Protein AF-A0AB38VZR9-F1 (afdb_monomer_lite)

pLDDT: mean 70.53, std 19.1, range [34.03, 96.75]

Radius of gyration: 35.63 Å; chains: 1; bounding box: 80×83×55 Å

Secondary structure (DSSP, 8-state):
-GGG--HHHHHHHHHHHHHHH-TTTHHHHHHHHHHHHHHHHHHHHHHHHHGGGTHHHHHHHHHHHHHHHHHHHHHHHHHHHHHHHHHHHTS-HHHHHHS-HHHHHHS--HHHHHHHHHHTT--------------------------------------------

Organism: NCBI:txid35755

Sequence (165 aa):
MFSSIGWGEIFVVFVVALIVIGPERLPRVIEDFRAAVFAARKAINNAKKELNGEFGGLSEEFSEFKEPIAQIARFQRLGPRGVITKALFDDDEEFMGSFDPKKIMSGPTQGSQHRNYAGANRVERPDSGEPSVAKQPKETETESIKDTTDNPAVELPKNKFDDVI

Structure (mmCIF, N/CA/C/O backbone):
data_AF-A0AB38VZR9-F1
#
_entry.id   AF-A0AB38VZR9-F1
#
loop_
_atom_site.group_PDB
_atom_site.id
_atom_site.type_symbol
_atom_site.label_atom_id
_atom_site.label_alt_id
_atom_site.label_comp_id
_atom_site.label_asym_id
_atom_site.label_entity_id
_atom_site.label_seq_id
_atom_site.pdbx_PDB_ins_code
_atom_site.Cartn_x
_atom_site.Cartn_y
_atom_site.Cartn_z
_atom_site.occupancy
_atom_site.B_iso_or_equiv
_atom_site.auth_seq_id
_atom_site.auth_comp_id
_atom_site.auth_asym_id
_atom_site.auth_atom_id
_atom_site.pdbx_PDB_model_num
ATOM 1 N N . MET A 1 1 ? 12.496 -13.194 0.508 1.00 60.22 1 MET A N 1
ATOM 2 C CA . MET A 1 1 ? 12.226 -12.988 -0.929 1.00 60.22 1 MET A CA 1
ATOM 3 C C . MET A 1 1 ? 12.063 -11.501 -1.230 1.00 60.22 1 MET A C 1
ATOM 5 O O . MET A 1 1 ? 12.722 -11.025 -2.133 1.00 60.22 1 MET A O 1
ATOM 9 N N . PHE A 1 2 ? 11.330 -10.739 -0.407 1.00 66.56 2 PHE A N 1
ATOM 10 C CA . PHE A 1 2 ? 11.221 -9.273 -0.535 1.00 66.56 2 PHE A CA 1
ATOM 11 C C . PHE A 1 2 ? 12.420 -8.462 -0.010 1.00 66.56 2 PHE A C 1
ATOM 13 O O . PHE A 1 2 ? 12.544 -7.296 -0.337 1.00 66.56 2 PHE A O 1
ATOM 20 N N . SER A 1 3 ? 13.336 -9.043 0.773 1.00 69.00 3 SER A N 1
ATOM 21 C CA . SER A 1 3 ? 14.549 -8.337 1.241 1.00 69.00 3 SER A CA 1
ATOM 22 C C . SER A 1 3 ? 1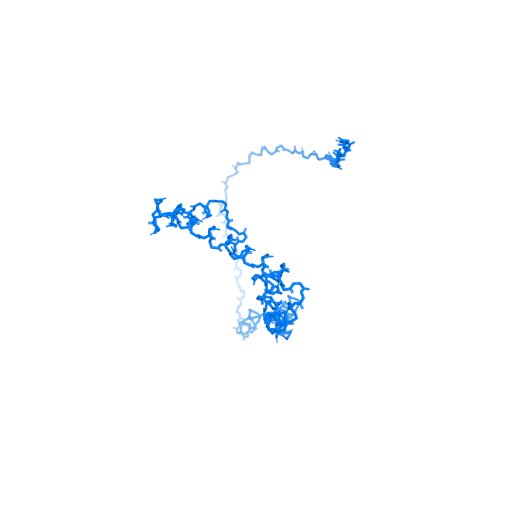5.550 -8.020 0.122 1.00 69.00 3 SER A C 1
ATOM 24 O O . SER A 1 3 ? 16.476 -7.250 0.338 1.00 69.00 3 SER A O 1
ATOM 26 N N . SER A 1 4 ? 15.373 -8.634 -1.050 1.00 78.69 4 SER A N 1
ATOM 27 C CA . SER A 1 4 ? 16.136 -8.355 -2.269 1.00 78.69 4 SER A CA 1
ATOM 28 C C . SER A 1 4 ? 15.457 -7.305 -3.151 1.00 78.69 4 SER A C 1
ATOM 30 O O . SER A 1 4 ? 15.949 -7.035 -4.236 1.00 78.69 4 SER A O 1
ATOM 32 N N . ILE A 1 5 ? 14.317 -6.753 -2.719 1.00 83.31 5 ILE A N 1
ATOM 33 C CA . ILE A 1 5 ? 13.599 -5.719 -3.457 1.00 83.31 5 ILE A CA 1
ATOM 34 C C . ILE A 1 5 ? 14.335 -4.397 -3.198 1.00 83.31 5 ILE A C 1
ATOM 36 O O . ILE A 1 5 ? 14.281 -3.815 -2.113 1.00 83.31 5 ILE A O 1
ATOM 40 N N . GLY A 1 6 ? 15.154 -3.994 -4.160 1.00 87.88 6 GLY A N 1
ATOM 41 C CA . GLY A 1 6 ? 15.871 -2.735 -4.120 1.00 87.88 6 GLY A CA 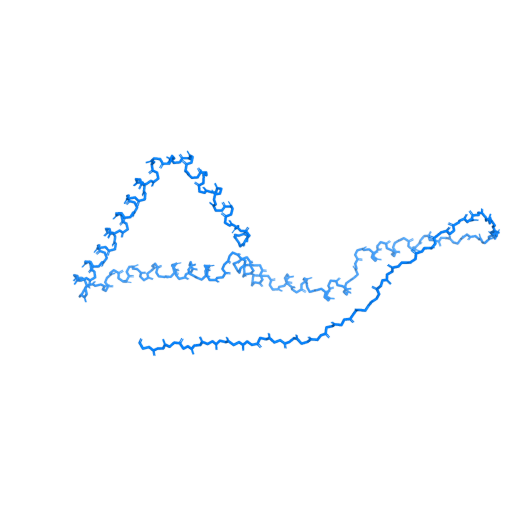1
ATOM 42 C C . GLY A 1 6 ? 14.946 -1.576 -4.468 1.00 87.88 6 GLY A C 1
ATOM 43 O O . GLY A 1 6 ? 13.839 -1.746 -4.978 1.00 87.88 6 GLY A O 1
ATOM 44 N N . TRP A 1 7 ? 15.422 -0.353 -4.231 1.00 93.69 7 TRP A N 1
ATOM 45 C CA . TRP A 1 7 ? 14.705 0.862 -4.632 1.00 93.69 7 TRP A CA 1
ATOM 46 C C . TRP A 1 7 ? 14.341 0.876 -6.128 1.00 93.69 7 TRP A C 1
ATOM 48 O O . TRP A 1 7 ? 13.311 1.441 -6.493 1.00 93.69 7 TRP A O 1
ATOM 58 N N . GLY A 1 8 ? 15.136 0.211 -6.976 1.00 94.19 8 GLY A N 1
ATOM 59 C CA . GLY A 1 8 ? 14.844 0.035 -8.399 1.00 94.19 8 GLY A CA 1
ATOM 60 C C . GLY A 1 8 ? 13.570 -0.774 -8.650 1.00 94.19 8 GLY A C 1
ATOM 61 O O . GLY A 1 8 ? 12.717 -0.346 -9.422 1.00 94.19 8 GLY A O 1
ATOM 62 N N . GLU A 1 9 ? 13.379 -1.895 -7.958 1.00 92.00 9 GLU A N 1
ATOM 63 C CA . GLU A 1 9 ? 12.166 -2.706 -8.071 1.00 92.00 9 GLU A CA 1
ATOM 64 C C . GLU A 1 9 ? 10.924 -1.973 -7.544 1.00 92.00 9 GLU A C 1
ATOM 66 O O . GLU A 1 9 ? 9.866 -2.058 -8.170 1.00 92.00 9 GLU A O 1
ATOM 71 N N . ILE A 1 10 ? 11.036 -1.198 -6.452 1.00 94.12 10 ILE A N 1
ATOM 72 C CA . ILE A 1 10 ? 9.932 -0.331 -5.991 1.00 94.12 10 ILE A CA 1
ATOM 73 C C . ILE A 1 10 ? 9.552 0.668 -7.089 1.00 94.12 10 ILE A C 1
ATOM 75 O O . ILE A 1 10 ? 8.366 0.869 -7.353 1.00 94.12 10 ILE A O 1
ATOM 79 N N . PHE A 1 11 ? 10.542 1.275 -7.747 1.00 95.38 11 PHE A N 1
ATOM 80 C CA . PHE A 1 11 ? 10.294 2.213 -8.837 1.00 95.38 11 PHE A CA 1
ATOM 81 C C . PHE A 1 11 ? 9.578 1.541 -10.014 1.00 95.38 11 PHE A C 1
ATOM 83 O O . PHE A 1 11 ? 8.607 2.091 -10.530 1.00 95.38 11 PHE A O 1
ATOM 90 N N . VAL A 1 12 ? 9.983 0.325 -10.393 1.00 95.56 12 VAL A N 1
ATOM 91 C CA . VAL A 1 12 ? 9.307 -0.448 -11.448 1.00 95.56 12 VAL A CA 1
ATOM 92 C C . VAL A 1 12 ? 7.843 -0.711 -11.089 1.00 95.56 12 VAL A C 1
ATOM 94 O O . VAL A 1 12 ? 6.962 -0.454 -11.909 1.00 95.56 12 VAL A O 1
ATOM 97 N N . VAL A 1 13 ? 7.552 -1.155 -9.862 1.00 94.69 13 VAL A N 1
ATOM 98 C CA . VAL A 1 13 ? 6.166 -1.370 -9.406 1.00 94.69 13 VAL A CA 1
ATOM 99 C C . VAL A 1 13 ? 5.369 -0.066 -9.425 1.00 94.69 13 VAL A C 1
ATOM 101 O O . VAL A 1 13 ? 4.215 -0.058 -9.849 1.00 94.69 13 VAL A O 1
ATOM 104 N N . PHE A 1 14 ? 5.982 1.044 -9.015 1.00 94.31 14 PHE A N 1
ATOM 105 C CA . PHE A 1 14 ? 5.340 2.354 -9.037 1.00 94.31 14 PHE A CA 1
ATOM 106 C C . PHE A 1 14 ? 4.987 2.796 -10.462 1.00 94.31 14 PHE A C 1
ATOM 108 O O . PHE A 1 14 ? 3.866 3.239 -10.706 1.00 94.31 14 PHE A O 1
ATOM 115 N N . VAL A 1 15 ? 5.895 2.611 -11.424 1.00 95.81 15 VAL A N 1
ATOM 116 C CA . VAL A 1 15 ? 5.637 2.903 -12.842 1.00 95.81 15 VAL A CA 1
ATOM 117 C C . VAL A 1 15 ? 4.521 2.016 -13.394 1.00 95.81 15 VAL A C 1
ATOM 119 O O . VAL A 1 15 ? 3.618 2.521 -14.056 1.00 95.81 15 VAL A O 1
ATOM 122 N N . VAL A 1 16 ? 4.522 0.716 -13.088 1.00 96.62 16 VAL A N 1
ATOM 123 C CA . VAL A 1 16 ? 3.436 -0.191 -13.498 1.00 96.62 16 VAL A CA 1
ATOM 124 C C . VAL A 1 16 ? 2.096 0.264 -12.914 1.00 96.62 16 VAL A C 1
ATOM 126 O O . VAL A 1 16 ? 1.105 0.336 -13.640 1.00 96.62 16 VAL A O 1
ATOM 129 N N . ALA A 1 17 ? 2.061 0.642 -11.635 1.00 94.44 17 ALA A N 1
ATOM 130 C CA . ALA A 1 17 ? 0.857 1.166 -10.995 1.00 94.44 17 ALA A CA 1
ATOM 131 C C . ALA A 1 17 ? 0.372 2.467 -11.657 1.00 94.44 17 ALA A C 1
ATOM 133 O O . ALA A 1 17 ? -0.823 2.607 -11.917 1.00 94.44 17 ALA A O 1
ATOM 134 N N . LEU A 1 18 ? 1.288 3.384 -11.991 1.00 94.75 18 LEU A N 1
ATOM 135 C CA . LEU A 1 18 ? 0.979 4.609 -12.734 1.00 94.75 18 LEU A CA 1
ATOM 136 C C . LEU A 1 18 ? 0.428 4.323 -14.132 1.00 94.75 18 LEU A C 1
ATOM 138 O O . LEU A 1 18 ? -0.432 5.066 -14.583 1.00 94.75 18 LEU A O 1
ATOM 142 N N . ILE A 1 19 ? 0.883 3.276 -14.821 1.00 95.31 19 ILE A N 1
ATOM 143 C CA . ILE A 1 19 ? 0.366 2.914 -16.150 1.00 95.31 19 ILE A CA 1
ATOM 144 C C . ILE A 1 19 ? -1.042 2.321 -16.044 1.00 95.31 19 ILE A C 1
ATOM 146 O O . ILE A 1 19 ? -1.929 2.712 -16.798 1.00 95.31 19 ILE A O 1
ATOM 150 N N . VAL A 1 20 ? -1.260 1.395 -15.106 1.00 94.38 20 VAL A N 1
ATOM 151 C CA . VAL A 1 20 ? -2.547 0.696 -14.945 1.00 94.38 20 VAL A CA 1
ATOM 152 C C . VAL A 1 20 ? -3.639 1.643 -14.452 1.00 94.38 20 VAL A C 1
ATOM 154 O O . VAL A 1 20 ? -4.750 1.642 -14.977 1.00 94.38 20 VAL A O 1
ATOM 157 N N . ILE A 1 21 ? -3.331 2.445 -13.432 1.00 92.62 21 ILE A N 1
ATOM 158 C CA . ILE A 1 21 ? -4.280 3.391 -12.833 1.00 92.62 21 ILE A CA 1
ATOM 159 C C . ILE A 1 21 ? -4.333 4.690 -13.647 1.00 92.62 21 ILE A C 1
ATOM 161 O O . ILE A 1 21 ? -5.387 5.315 -13.753 1.00 92.62 21 ILE A O 1
ATOM 165 N N . GLY A 1 22 ? -3.210 5.095 -14.236 1.00 93.69 22 GLY A N 1
ATOM 166 C CA . GLY A 1 22 ? -3.010 6.397 -14.862 1.00 93.69 22 GLY A CA 1
ATOM 167 C C . GLY A 1 22 ? -2.408 7.415 -13.877 1.00 93.69 22 GLY A C 1
ATOM 168 O O . GLY A 1 22 ? -2.896 7.532 -12.745 1.00 93.69 22 GLY A O 1
ATOM 169 N N . PRO A 1 23 ? -1.404 8.217 -14.288 1.00 91.94 23 PRO A N 1
ATOM 170 C CA . PRO A 1 23 ? -0.771 9.214 -13.417 1.00 91.94 23 PRO A CA 1
ATOM 171 C C . PRO A 1 23 ? -1.744 10.308 -12.962 1.00 91.94 23 PRO A C 1
ATOM 173 O O . PRO A 1 23 ? -1.592 10.870 -11.884 1.00 91.94 23 PRO A O 1
ATOM 176 N N . GLU A 1 24 ? -2.784 10.571 -13.749 1.00 92.81 24 GLU A N 1
ATOM 177 C CA . GLU A 1 24 ? -3.815 11.570 -13.456 1.00 92.81 24 GLU A CA 1
ATOM 178 C C . GLU A 1 24 ? -4.826 11.096 -12.402 1.00 92.81 24 GLU A C 1
ATOM 180 O O . GLU A 1 24 ? -5.478 11.910 -11.749 1.00 92.81 24 GLU A O 1
ATOM 185 N N . ARG A 1 25 ? -4.973 9.775 -12.223 1.00 92.69 25 ARG A N 1
ATOM 186 C CA . ARG A 1 25 ? -5.989 9.185 -11.335 1.00 92.69 25 ARG A CA 1
ATOM 187 C C . ARG A 1 25 ? -5.431 8.801 -9.974 1.00 92.69 25 ARG A C 1
ATOM 189 O O . ARG A 1 25 ? -6.158 8.859 -8.987 1.00 92.69 25 ARG A O 1
ATOM 196 N N . LEU A 1 26 ? -4.146 8.462 -9.908 1.00 92.81 26 LEU A N 1
ATOM 197 C CA . LEU A 1 26 ? -3.446 8.158 -8.662 1.00 92.81 26 LEU A CA 1
ATOM 198 C C . LEU A 1 26 ? -3.592 9.257 -7.581 1.00 92.81 26 LEU A C 1
ATOM 200 O O . LEU A 1 26 ? -3.939 8.901 -6.454 1.00 92.81 26 LEU A O 1
ATOM 204 N N . PRO A 1 27 ? -3.431 10.568 -7.872 1.00 89.50 27 PRO A N 1
ATOM 205 C CA . PRO A 1 27 ? -3.635 11.608 -6.859 1.00 89.50 27 PRO A CA 1
ATOM 206 C C . PRO A 1 27 ? -5.061 11.600 -6.299 1.00 89.50 27 PRO A C 1
ATOM 208 O O . PRO A 1 27 ? -5.233 11.653 -5.084 1.00 89.50 27 PRO A O 1
ATOM 211 N N . ARG A 1 28 ? -6.072 11.410 -7.156 1.00 92.69 28 ARG A N 1
ATOM 212 C CA . ARG A 1 28 ? -7.476 11.328 -6.731 1.00 92.69 28 ARG A CA 1
ATOM 213 C C . ARG A 1 28 ? -7.736 10.114 -5.830 1.00 92.69 28 ARG A C 1
ATOM 215 O O . ARG A 1 28 ? -8.378 10.247 -4.798 1.00 92.69 28 ARG A O 1
ATOM 222 N N . VAL A 1 29 ? -7.178 8.947 -6.162 1.00 93.69 29 VAL A N 1
ATOM 223 C CA . VAL A 1 29 ? -7.308 7.737 -5.323 1.00 93.69 29 VAL A CA 1
ATOM 224 C C . VAL A 1 29 ? -6.659 7.932 -3.950 1.00 93.69 29 VAL A C 1
ATOM 226 O O . VAL A 1 29 ? -7.200 7.491 -2.937 1.00 93.69 29 VAL A O 1
ATOM 229 N N . ILE A 1 30 ? -5.503 8.600 -3.891 1.00 94.00 30 ILE A N 1
ATOM 230 C CA . ILE A 1 30 ? -4.838 8.908 -2.619 1.00 94.00 30 ILE A CA 1
ATOM 231 C C . ILE A 1 30 ? -5.677 9.887 -1.794 1.00 94.00 30 ILE A C 1
ATOM 233 O O . ILE A 1 30 ? -5.763 9.724 -0.577 1.00 94.00 30 ILE A O 1
ATOM 237 N N . GLU A 1 31 ? -6.293 10.887 -2.426 1.00 94.94 31 GLU A N 1
ATOM 238 C CA . GLU A 1 31 ? -7.207 11.821 -1.762 1.00 94.94 31 GLU A CA 1
ATOM 239 C C . GLU A 1 31 ? -8.399 11.084 -1.145 1.00 94.94 31 GLU A C 1
ATOM 241 O O . GLU A 1 31 ? -8.663 11.260 0.047 1.00 94.94 31 GLU A O 1
ATOM 246 N N . ASP A 1 32 ? -9.040 10.193 -1.904 1.00 95.38 32 ASP A N 1
ATOM 247 C CA . ASP A 1 32 ? -10.167 9.381 -1.436 1.00 95.38 32 ASP A CA 1
ATOM 248 C C . ASP A 1 32 ? -9.754 8.460 -0.280 1.00 95.38 32 ASP A C 1
ATOM 250 O O . ASP A 1 32 ? -10.412 8.412 0.764 1.00 95.38 32 ASP A O 1
ATOM 254 N N . PHE A 1 33 ? -8.616 7.771 -0.411 1.00 95.94 33 PHE A N 1
ATOM 255 C CA . PHE A 1 33 ? -8.085 6.910 0.645 1.00 95.94 33 PHE A CA 1
ATOM 256 C C . PHE A 1 33 ? -7.739 7.708 1.906 1.00 95.94 33 PHE A C 1
ATOM 258 O O . PHE A 1 33 ? -8.076 7.308 3.021 1.00 95.94 33 PHE A O 1
ATOM 265 N N . ARG A 1 34 ? -7.098 8.870 1.753 1.00 96.19 34 ARG A N 1
ATOM 266 C CA . ARG A 1 34 ? -6.758 9.752 2.873 1.00 96.19 34 ARG A CA 1
ATOM 267 C C . ARG A 1 34 ? -8.014 10.277 3.559 1.00 96.19 34 ARG A C 1
ATOM 269 O O . ARG A 1 34 ? -8.043 10.310 4.789 1.00 96.19 34 ARG A O 1
ATOM 276 N N . ALA A 1 35 ? -9.032 10.668 2.798 1.00 96.25 35 ALA A N 1
ATOM 277 C CA . ALA A 1 35 ? -10.314 11.108 3.331 1.00 96.25 35 ALA A CA 1
ATOM 278 C C . ALA A 1 35 ? -11.007 9.976 4.100 1.00 96.25 35 ALA A C 1
ATOM 280 O O . ALA A 1 35 ? -11.449 10.198 5.227 1.00 96.25 35 ALA A O 1
ATOM 281 N N . ALA A 1 36 ? -11.012 8.755 3.559 1.00 96.75 36 ALA A N 1
ATOM 282 C CA . ALA A 1 36 ? -11.557 7.576 4.226 1.00 96.75 36 ALA A CA 1
ATOM 283 C C . ALA A 1 36 ? -10.820 7.265 5.538 1.00 96.75 36 ALA A C 1
ATOM 285 O O . ALA A 1 36 ? -11.451 7.105 6.583 1.00 96.75 36 ALA A O 1
ATOM 286 N N . VAL A 1 37 ? -9.482 7.258 5.528 1.00 96.75 37 VAL A N 1
ATOM 287 C CA . VAL A 1 37 ? -8.669 7.041 6.737 1.00 96.75 37 VAL A CA 1
ATOM 288 C C . VAL A 1 37 ? -8.900 8.150 7.762 1.00 96.75 37 VAL A C 1
ATOM 290 O O . VAL A 1 37 ? -8.992 7.878 8.961 1.00 96.75 37 VAL A O 1
ATOM 293 N N . PHE A 1 38 ? -9.004 9.403 7.321 1.00 95.69 38 PHE A N 1
ATOM 294 C CA . PHE A 1 38 ? -9.274 10.528 8.208 1.00 95.69 38 PHE A CA 1
ATOM 295 C C . PHE A 1 38 ? -10.671 10.438 8.826 1.00 95.69 38 PHE A C 1
ATOM 297 O O . PHE A 1 38 ? -10.810 10.620 10.035 1.00 95.69 38 PHE A O 1
ATOM 304 N N . ALA A 1 39 ? -11.686 10.103 8.029 1.00 95.56 39 ALA A N 1
ATOM 305 C CA . ALA A 1 39 ? -13.048 9.884 8.495 1.00 95.56 39 ALA A CA 1
ATOM 306 C C . ALA A 1 39 ? -13.109 8.728 9.499 1.00 95.56 39 ALA A C 1
ATOM 308 O O . ALA A 1 39 ? -13.670 8.903 10.576 1.00 95.56 39 ALA A O 1
ATOM 309 N N . ALA A 1 40 ? -12.450 7.603 9.212 1.00 94.62 40 ALA A N 1
ATOM 310 C CA . ALA A 1 40 ? -12.363 6.465 10.122 1.00 94.62 40 ALA A CA 1
ATOM 311 C C . ALA A 1 40 ? -11.676 6.843 11.443 1.00 94.62 40 ALA A C 1
ATOM 313 O O . ALA A 1 40 ? -12.223 6.607 12.518 1.00 94.62 40 ALA A O 1
ATOM 314 N N . ARG A 1 41 ? -10.511 7.507 11.393 1.00 92.50 41 ARG A N 1
ATOM 315 C CA . ARG A 1 41 ? -9.821 7.989 12.603 1.00 92.50 41 ARG A CA 1
ATOM 316 C C . ARG A 1 41 ? -10.678 8.972 13.398 1.00 92.50 41 ARG A C 1
ATOM 318 O O . ARG A 1 41 ? -10.713 8.897 14.623 1.00 92.50 41 ARG A O 1
ATOM 325 N N . LYS A 1 42 ? -11.366 9.895 12.721 1.00 92.94 42 LYS A N 1
ATOM 326 C CA . LYS A 1 42 ? -12.261 10.871 13.353 1.00 92.94 42 LYS A CA 1
ATOM 327 C C . LYS A 1 42 ? -13.467 10.184 13.993 1.00 92.94 42 LYS A C 1
ATOM 329 O O . LYS A 1 42 ? -13.795 10.519 15.124 1.00 92.94 42 LYS A O 1
ATOM 334 N N . ALA A 1 43 ? -14.065 9.206 13.319 1.00 89.44 43 ALA A N 1
ATOM 335 C CA . ALA A 1 43 ? -15.164 8.402 13.839 1.00 89.44 43 ALA A CA 1
ATOM 336 C C . ALA A 1 43 ? -14.733 7.616 15.081 1.00 89.44 43 ALA A C 1
ATOM 338 O O . ALA A 1 43 ? -15.402 7.707 16.100 1.00 89.44 43 ALA A O 1
ATOM 339 N N . ILE A 1 44 ? -13.572 6.953 15.050 1.00 87.50 44 ILE A N 1
ATOM 340 C CA . ILE A 1 44 ? -13.010 6.249 16.215 1.00 87.50 44 ILE A CA 1
ATOM 341 C C . ILE A 1 44 ? -12.749 7.219 17.369 1.00 87.50 44 ILE A C 1
ATOM 343 O O . ILE A 1 44 ? -13.067 6.912 18.511 1.00 87.50 44 ILE A O 1
ATOM 347 N N . ASN A 1 45 ? -12.188 8.400 17.101 1.00 87.50 45 ASN A N 1
ATOM 348 C CA . ASN A 1 45 ? -11.906 9.383 18.148 1.00 87.50 45 ASN 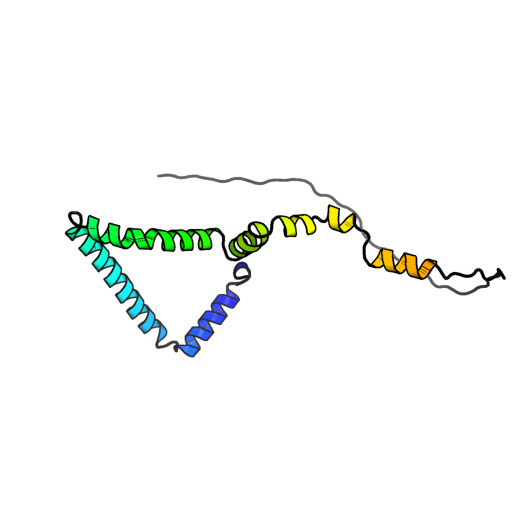A CA 1
ATOM 349 C C . ASN A 1 45 ? -13.180 10.000 18.741 1.00 87.50 45 ASN A C 1
ATOM 351 O O . ASN A 1 45 ? -13.209 10.274 19.938 1.00 87.50 45 ASN A O 1
ATOM 355 N N . ASN A 1 46 ? -14.214 10.225 17.929 1.00 85.94 46 ASN A N 1
ATOM 356 C CA . ASN A 1 46 ? -15.513 10.718 18.385 1.00 85.94 46 ASN A CA 1
ATOM 357 C C . ASN A 1 46 ? -16.252 9.642 19.183 1.00 85.94 46 ASN A C 1
ATOM 359 O O . ASN A 1 46 ? -16.638 9.895 20.317 1.00 85.94 46 ASN A O 1
ATOM 363 N N . ALA A 1 47 ? -16.314 8.422 18.651 1.00 82.56 47 ALA A N 1
ATOM 364 C CA . ALA A 1 47 ? -16.827 7.253 19.347 1.00 82.56 47 ALA A CA 1
ATOM 365 C C . ALA A 1 47 ? -16.076 7.036 20.663 1.00 82.56 47 ALA A C 1
ATOM 367 O O . ALA A 1 47 ? -16.691 6.850 21.690 1.00 82.56 47 ALA A O 1
ATOM 368 N N . LYS A 1 48 ? -14.749 7.164 20.714 1.00 78.69 48 LYS A N 1
ATOM 369 C CA . LYS A 1 48 ? -14.005 7.054 21.978 1.00 78.69 48 LYS A CA 1
ATOM 370 C C . LYS A 1 48 ? -14.353 8.165 22.979 1.00 78.69 48 LYS A C 1
ATOM 372 O O . LYS A 1 48 ? -14.294 7.925 24.178 1.00 78.69 48 LYS A O 1
ATOM 377 N N . LYS A 1 49 ? -14.687 9.376 22.516 1.00 82.00 49 LYS A N 1
ATOM 378 C CA . LYS A 1 49 ? -15.118 10.486 23.386 1.00 82.00 49 LYS A CA 1
ATOM 379 C C . LYS A 1 49 ? -16.532 10.279 23.928 1.00 82.00 49 LYS A C 1
ATOM 381 O O . LYS A 1 49 ? -16.764 10.593 25.088 1.00 82.00 49 LYS A O 1
ATOM 386 N N . GLU A 1 50 ? -17.435 9.748 23.110 1.00 72.38 50 GLU A N 1
ATOM 387 C CA . GLU A 1 50 ? -18.831 9.468 23.475 1.00 72.38 50 GLU A CA 1
ATOM 388 C C . GLU A 1 50 ? -18.954 8.157 24.278 1.00 72.38 50 GLU A C 1
ATOM 390 O O . GLU A 1 50 ? -19.627 8.111 25.300 1.00 72.38 50 GLU A O 1
ATOM 395 N N . LEU A 1 51 ? -18.194 7.128 23.898 1.00 61.41 51 LEU A N 1
ATOM 396 C CA . LEU A 1 51 ? -18.164 5.793 24.495 1.00 61.41 51 LEU A CA 1
ATOM 397 C C . LEU A 1 51 ? -17.070 5.598 25.554 1.00 61.41 51 LEU A C 1
ATOM 399 O O . LEU A 1 51 ? -16.888 4.473 26.008 1.00 61.41 51 LEU A O 1
ATOM 403 N N . ASN A 1 52 ? -16.366 6.621 26.052 1.00 63.78 52 ASN A N 1
ATOM 404 C CA . ASN A 1 52 ? -15.522 6.423 27.248 1.00 63.78 52 ASN A CA 1
ATOM 405 C C . ASN A 1 52 ? -16.353 5.944 28.474 1.00 63.78 52 ASN A C 1
ATOM 407 O O . ASN A 1 52 ? -15.769 5.558 29.482 1.00 63.78 52 ASN A O 1
ATOM 411 N N . GLY A 1 53 ? -17.695 5.935 28.372 1.00 60.28 53 GLY A N 1
ATOM 412 C CA . GLY A 1 53 ? -18.626 5.209 29.247 1.00 60.28 53 GLY A CA 1
ATOM 413 C C . GLY A 1 53 ? -19.259 3.912 28.684 1.00 60.28 53 GLY A C 1
ATOM 414 O O . GLY A 1 53 ? -19.788 3.142 29.475 1.00 60.28 53 GLY A O 1
ATOM 415 N N . GLU A 1 54 ? -19.192 3.618 27.376 1.00 59.22 54 GLU A N 1
ATOM 416 C CA . GLU A 1 54 ? -19.902 2.496 26.702 1.00 59.22 54 GLU A CA 1
ATOM 417 C C . GLU A 1 54 ? -18.995 1.536 25.897 1.00 59.22 54 GLU A C 1
ATOM 419 O O . GLU A 1 54 ? -19.459 0.525 25.373 1.00 59.22 54 GLU A O 1
ATOM 424 N N . PHE A 1 55 ? -17.682 1.785 25.814 1.00 56.31 55 PHE A N 1
ATOM 425 C CA . PHE A 1 55 ? -16.733 1.000 25.004 1.00 56.31 55 PHE A CA 1
ATOM 426 C C . PHE A 1 55 ? -16.571 -0.464 25.457 1.00 56.31 55 PHE A C 1
ATOM 428 O O . PHE A 1 55 ? -15.897 -1.239 24.779 1.00 56.31 55 PHE A O 1
ATOM 435 N N . GLY A 1 56 ? -17.197 -0.859 26.571 1.00 58.66 56 GLY A N 1
ATOM 436 C CA . GLY A 1 56 ? -17.266 -2.252 27.012 1.00 58.66 56 GLY A CA 1
ATOM 437 C C . GLY A 1 56 ? -17.776 -3.180 25.906 1.00 58.66 56 GLY A C 1
ATOM 438 O O . GLY A 1 56 ? -17.077 -4.131 25.567 1.00 58.66 56 GLY A O 1
ATOM 439 N N . GLY A 1 57 ? -18.893 -2.837 25.251 1.00 65.69 57 GLY A N 1
ATOM 440 C CA . GLY A 1 57 ? -19.531 -3.708 24.249 1.00 65.69 57 GLY A CA 1
ATOM 441 C C . GLY A 1 57 ? -18.736 -3.866 22.947 1.00 65.69 57 GLY A C 1
ATOM 442 O O . GLY A 1 57 ? -18.521 -4.976 22.473 1.00 65.69 57 GLY A O 1
ATOM 443 N N . LEU A 1 58 ? -18.192 -2.774 22.399 1.00 65.50 58 LEU A N 1
ATOM 444 C CA . LEU A 1 58 ? -17.389 -2.836 21.167 1.00 65.50 58 LEU A CA 1
ATOM 445 C C . LEU A 1 58 ? -16.029 -3.511 21.420 1.00 65.50 58 LEU A C 1
ATOM 447 O O . LEU A 1 58 ? -15.488 -4.177 20.543 1.00 65.50 58 LEU A O 1
ATOM 451 N N . SER A 1 59 ? -15.472 -3.387 22.632 1.00 66.62 59 SER A N 1
ATOM 452 C CA . SER A 1 59 ? -14.253 -4.106 23.016 1.00 66.62 59 SER A CA 1
ATOM 453 C C . SER A 1 59 ? -14.454 -5.616 23.163 1.00 66.62 59 SER A C 1
ATOM 455 O O . SER A 1 59 ? -13.494 -6.359 22.952 1.00 66.62 59 SER A O 1
ATOM 457 N N . GLU A 1 60 ? -15.673 -6.041 23.503 1.00 69.12 60 GLU A N 1
ATOM 458 C CA . GLU A 1 60 ? -16.083 -7.436 23.658 1.00 69.12 60 GLU A CA 1
ATOM 459 C C . GLU A 1 60 ? -16.264 -8.099 22.288 1.00 69.12 60 GLU A C 1
ATOM 461 O O . GLU A 1 60 ? -15.645 -9.128 22.030 1.00 69.12 60 GLU A O 1
ATOM 466 N N . GLU A 1 61 ? -16.934 -7.432 21.344 1.00 66.81 61 GLU A N 1
ATOM 467 C CA . GLU A 1 61 ? -16.988 -7.871 19.939 1.00 66.81 61 GLU A CA 1
ATOM 468 C C . GLU A 1 61 ? -15.594 -7.880 19.293 1.00 66.81 61 GLU A C 1
ATOM 470 O O . GLU A 1 61 ? -15.210 -8.828 18.610 1.00 66.81 61 GLU A O 1
ATOM 475 N N . PHE A 1 62 ? -14.769 -6.860 19.560 1.00 71.44 62 PHE A N 1
ATOM 476 C CA . PHE A 1 62 ? -13.389 -6.848 19.074 1.00 71.44 62 PHE A CA 1
ATOM 477 C C . PHE A 1 62 ? -12.510 -7.883 19.784 1.00 71.44 62 PHE A C 1
ATOM 479 O O . PHE A 1 62 ? -11.437 -8.194 19.273 1.00 71.44 62 PHE A O 1
ATOM 486 N N . SER A 1 63 ? -12.917 -8.419 20.941 1.00 74.12 63 SER A N 1
ATOM 487 C CA . SER A 1 63 ? -12.159 -9.441 21.670 1.00 74.12 63 SER A CA 1
ATOM 488 C C . SER A 1 63 ? -12.066 -10.742 20.880 1.00 74.12 63 SER A C 1
ATOM 490 O O . SER A 1 63 ? -10.991 -11.334 20.825 1.00 74.12 63 SER A O 1
ATOM 492 N N . GLU A 1 64 ? -13.137 -11.133 20.191 1.00 77.69 64 GLU A N 1
ATOM 493 C CA . GLU A 1 64 ? -13.131 -12.288 19.289 1.00 77.69 64 GLU A CA 1
ATOM 494 C C . GLU A 1 64 ? -12.198 -12.061 18.089 1.00 77.69 64 GLU A C 1
ATOM 496 O O . GLU A 1 64 ? -11.492 -12.970 17.661 1.00 77.69 64 GLU A O 1
ATOM 501 N N . PHE A 1 65 ? -12.083 -10.817 17.608 1.00 79.50 65 PHE A N 1
ATOM 502 C CA . PHE A 1 65 ? -11.147 -10.448 16.540 1.00 79.50 65 PHE A CA 1
ATOM 503 C C . PHE A 1 65 ? -9.711 -10.199 17.021 1.00 79.50 65 PHE A C 1
ATOM 505 O O . PHE A 1 65 ? -8.775 -10.247 16.220 1.00 79.50 65 PHE A O 1
ATOM 512 N N . LYS A 1 66 ? -9.481 -9.970 18.318 1.00 82.75 66 LYS A N 1
ATOM 513 C CA . LYS A 1 66 ? -8.122 -9.816 18.863 1.00 82.75 66 LYS A CA 1
ATOM 514 C C . LYS A 1 66 ? -7.304 -11.079 18.672 1.00 82.75 66 LYS A C 1
ATOM 516 O O . LYS A 1 66 ? -6.109 -10.969 18.424 1.00 82.75 66 LYS A O 1
ATOM 521 N N . GLU A 1 67 ? -7.919 -12.250 18.763 1.00 84.25 67 GLU A N 1
ATOM 522 C CA . GLU A 1 67 ? -7.238 -13.526 18.577 1.00 84.25 67 GLU A CA 1
ATOM 523 C C . GLU A 1 67 ? -6.714 -13.731 17.141 1.00 84.25 67 GLU A C 1
ATOM 525 O O . GLU A 1 67 ? -5.500 -13.905 16.988 1.00 84.25 67 GLU A O 1
ATOM 530 N N . PRO A 1 68 ? -7.521 -13.604 16.069 1.00 84.56 68 PRO A N 1
ATOM 531 C CA . PRO A 1 68 ? -7.017 -13.671 14.699 1.00 84.56 68 PRO A CA 1
ATOM 532 C C . PRO A 1 68 ? -6.054 -12.522 14.375 1.00 84.56 68 PRO A C 1
ATOM 534 O O . PRO A 1 68 ? -5.036 -12.744 13.720 1.00 84.56 68 PRO A O 1
ATOM 537 N N . ILE A 1 69 ? -6.284 -11.308 14.888 1.00 86.81 69 ILE A N 1
ATOM 538 C CA . ILE A 1 69 ? -5.336 -10.194 14.720 1.00 86.81 69 ILE A CA 1
ATOM 539 C C . ILE A 1 69 ? -3.998 -10.498 15.411 1.00 86.81 69 ILE A C 1
ATOM 541 O O . ILE A 1 69 ? -2.934 -10.231 14.849 1.00 86.81 69 ILE A O 1
ATOM 545 N N . ALA A 1 70 ? -4.018 -11.099 16.602 1.00 86.00 70 ALA A N 1
ATOM 546 C CA . ALA A 1 70 ? -2.814 -11.520 17.307 1.00 86.00 70 ALA A CA 1
ATOM 547 C C . ALA A 1 70 ?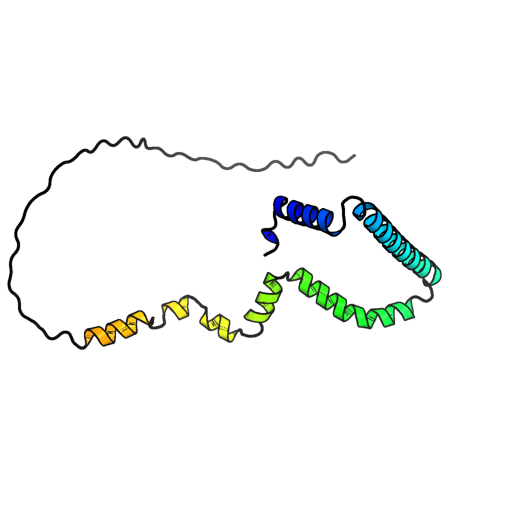 -2.083 -12.640 16.556 1.00 86.00 70 ALA A C 1
ATOM 549 O O . ALA A 1 70 ? -0.851 -12.634 16.516 1.00 86.00 70 ALA A O 1
ATOM 550 N N . GLN A 1 71 ? -2.806 -13.566 15.920 1.00 82.69 71 GLN A N 1
ATOM 551 C CA . GLN A 1 71 ? -2.214 -14.580 15.045 1.00 82.69 71 GLN A CA 1
ATOM 552 C C . GLN A 1 71 ? -1.522 -13.934 13.837 1.00 82.69 71 GLN A C 1
ATOM 554 O O . GLN A 1 71 ? -0.355 -14.225 13.576 1.00 82.69 71 GLN A O 1
ATOM 559 N N . ILE A 1 72 ? -2.166 -12.973 13.168 1.00 86.62 72 ILE A N 1
ATOM 560 C CA . ILE A 1 72 ? -1.570 -12.216 12.053 1.00 86.62 72 ILE A CA 1
ATOM 561 C C . ILE A 1 72 ? -0.320 -11.451 12.512 1.00 86.62 72 ILE A C 1
ATOM 563 O O . ILE A 1 72 ? 0.715 -11.483 11.843 1.00 86.62 72 ILE A O 1
ATOM 567 N N . ALA A 1 73 ? -0.360 -10.828 13.692 1.00 86.12 73 ALA A N 1
ATOM 568 C CA . ALA A 1 73 ? 0.797 -10.151 14.270 1.00 86.12 73 ALA A CA 1
ATOM 569 C C . ALA A 1 73 ? 1.960 -11.120 14.565 1.00 86.12 73 ALA A C 1
ATOM 571 O O . ALA A 1 73 ? 3.125 -10.750 14.402 1.00 86.12 73 ALA A O 1
ATOM 572 N N . ARG A 1 74 ? 1.676 -12.369 14.965 1.00 82.75 74 ARG A N 1
ATOM 573 C CA . ARG A 1 74 ? 2.693 -13.427 15.119 1.00 82.75 74 ARG A CA 1
ATOM 574 C C . ARG A 1 74 ? 3.295 -13.818 13.766 1.00 82.75 74 ARG A C 1
ATOM 576 O O . ARG A 1 74 ? 4.518 -13.856 13.662 1.00 82.75 74 ARG A O 1
ATOM 583 N N . PHE A 1 75 ? 2.481 -14.011 12.723 1.00 81.50 75 PHE A N 1
ATOM 584 C CA . PHE A 1 75 ? 2.965 -14.283 11.359 1.00 81.50 75 PHE A CA 1
ATOM 585 C C . PHE A 1 75 ? 3.857 -13.156 10.825 1.00 81.50 75 PHE A C 1
ATOM 587 O O . PHE A 1 75 ? 4.914 -13.411 10.247 1.00 81.50 75 PHE A O 1
ATOM 594 N N . GLN A 1 76 ? 3.481 -11.902 11.078 1.00 83.25 76 GLN A N 1
ATOM 595 C CA . GLN A 1 76 ? 4.261 -10.742 10.658 1.00 83.25 76 GLN A CA 1
ATOM 596 C C . GLN A 1 76 ? 5.610 -10.644 11.389 1.00 83.25 76 GLN A C 1
ATOM 598 O O . GLN A 1 76 ? 6.605 -10.265 10.775 1.00 83.25 76 GLN A O 1
ATOM 603 N N . ARG A 1 77 ? 5.666 -11.022 12.675 1.00 86.50 77 ARG A N 1
ATOM 604 C CA . ARG A 1 77 ? 6.909 -11.066 13.470 1.00 86.50 77 ARG A CA 1
ATOM 605 C C . ARG A 1 77 ? 7.837 -12.213 13.071 1.00 86.50 77 ARG A C 1
ATOM 607 O O . ARG A 1 77 ? 9.049 -12.036 13.102 1.00 86.50 77 ARG A O 1
ATOM 614 N N . LEU A 1 78 ? 7.279 -13.365 12.697 1.00 84.88 78 LEU A N 1
ATOM 615 C CA . LEU A 1 78 ? 8.042 -14.510 12.189 1.00 84.88 78 LEU A CA 1
ATOM 616 C C . LEU A 1 78 ? 8.577 -14.244 10.770 1.00 84.88 78 LEU A C 1
ATOM 618 O O . LEU A 1 78 ? 9.637 -14.744 10.393 1.00 84.88 78 LEU A O 1
ATOM 622 N N . GLY A 1 79 ? 7.875 -13.422 9.986 1.00 85.25 79 GLY A N 1
ATOM 623 C CA . GLY A 1 79 ? 8.216 -13.119 8.600 1.00 85.25 79 GLY A CA 1
ATOM 624 C C . GLY A 1 79 ? 8.096 -14.348 7.683 1.00 85.25 79 GLY A C 1
ATOM 625 O O . GLY A 1 79 ? 8.020 -15.481 8.150 1.00 85.25 79 GLY A O 1
ATOM 626 N N . PRO A 1 80 ? 8.123 -14.182 6.350 1.00 77.38 80 PRO A N 1
ATOM 627 C CA . PRO A 1 80 ? 7.862 -15.287 5.421 1.00 77.38 80 PRO A CA 1
ATOM 628 C C . PRO A 1 80 ? 8.795 -16.488 5.614 1.00 77.38 80 PRO A C 1
ATOM 630 O O . PRO A 1 80 ? 8.380 -17.632 5.485 1.00 77.38 80 PRO A O 1
ATOM 633 N N . ARG A 1 81 ? 10.062 -16.226 5.964 1.00 81.00 81 ARG A N 1
ATOM 634 C CA . ARG A 1 81 ? 11.035 -17.280 6.268 1.00 81.00 81 ARG A CA 1
ATOM 635 C C . ARG A 1 81 ? 10.719 -17.978 7.585 1.00 81.00 81 ARG A C 1
ATOM 637 O O . ARG A 1 81 ? 10.722 -19.196 7.602 1.00 81.00 81 ARG A O 1
ATOM 644 N N . GLY A 1 82 ? 10.409 -17.236 8.649 1.00 85.94 82 GLY A N 1
ATOM 645 C CA . GLY A 1 82 ? 10.094 -17.838 9.943 1.00 85.94 82 GLY A CA 1
ATOM 646 C C . GLY A 1 82 ? 8.782 -18.611 9.930 1.00 85.94 82 GLY A C 1
ATOM 647 O O . GLY A 1 82 ? 8.683 -19.597 10.639 1.00 85.94 82 GLY A O 1
ATOM 648 N N . VAL A 1 83 ? 7.811 -18.238 9.093 1.00 84.94 83 VAL A N 1
ATOM 649 C CA . VAL A 1 83 ? 6.571 -19.014 8.913 1.00 84.94 83 VAL A CA 1
ATOM 650 C C . VAL A 1 83 ? 6.843 -20.345 8.218 1.00 84.94 83 VAL A C 1
ATOM 652 O O . VAL A 1 83 ? 6.380 -21.377 8.687 1.00 84.94 83 VAL A O 1
ATOM 655 N N . ILE A 1 84 ? 7.641 -20.335 7.146 1.00 81.81 84 ILE A N 1
ATOM 656 C CA . ILE A 1 84 ? 8.043 -21.559 6.438 1.00 81.81 84 ILE A CA 1
ATOM 657 C C . ILE A 1 84 ? 8.915 -22.441 7.341 1.00 81.81 84 ILE A C 1
ATOM 659 O O . ILE A 1 84 ? 8.730 -23.649 7.377 1.00 81.81 84 ILE A O 1
ATOM 663 N N . THR A 1 85 ? 9.841 -21.850 8.101 1.00 84.00 85 THR A N 1
ATOM 664 C CA . THR A 1 85 ? 10.669 -22.583 9.063 1.00 84.00 85 THR A CA 1
ATOM 665 C C . THR A 1 85 ? 9.820 -23.159 10.192 1.00 84.00 85 THR A C 1
ATOM 667 O O . THR A 1 85 ? 9.957 -24.331 10.475 1.00 84.00 85 THR A O 1
ATOM 670 N N . LYS A 1 86 ? 8.898 -22.399 10.790 1.00 83.50 86 LYS A N 1
ATOM 671 C CA . LYS A 1 86 ? 7.976 -22.909 11.818 1.00 83.50 86 LYS A CA 1
ATOM 672 C C . LYS A 1 86 ? 7.182 -24.110 11.287 1.00 83.50 86 LYS A C 1
ATOM 674 O O . LYS A 1 86 ? 7.172 -25.144 11.926 1.00 83.50 86 LYS A O 1
ATOM 679 N N . ALA A 1 87 ? 6.607 -23.997 10.090 1.00 83.56 87 ALA A N 1
ATOM 680 C CA . ALA A 1 87 ? 5.815 -25.069 9.486 1.00 83.56 87 ALA A CA 1
ATOM 681 C C . ALA A 1 87 ? 6.640 -26.291 9.030 1.00 83.56 87 ALA A C 1
ATOM 683 O O . ALA A 1 87 ? 6.121 -27.388 8.991 1.00 83.56 87 ALA A O 1
ATOM 684 N N . LEU A 1 88 ? 7.913 -26.138 8.649 1.00 82.56 88 LEU A N 1
ATOM 685 C CA . LEU A 1 88 ? 8.746 -27.274 8.209 1.00 82.56 88 LEU A CA 1
ATOM 686 C C . LEU A 1 88 ? 9.597 -27.883 9.330 1.00 82.56 88 LEU A C 1
ATOM 688 O O . LEU A 1 88 ? 9.998 -29.036 9.226 1.00 82.56 88 LEU A O 1
ATOM 692 N N . PHE A 1 89 ? 9.954 -27.096 10.346 1.00 81.31 89 PHE A N 1
ATOM 693 C CA . PHE A 1 89 ? 10.849 -27.513 11.427 1.00 81.31 89 PHE A CA 1
ATOM 694 C C . PHE A 1 89 ? 10.094 -27.902 12.700 1.00 81.31 89 PHE A C 1
ATOM 696 O O . PHE A 1 89 ? 10.591 -28.780 13.395 1.00 81.31 89 PHE A O 1
ATOM 703 N N . ASP A 1 90 ? 8.938 -27.293 13.007 1.00 78.69 90 ASP A N 1
ATOM 704 C CA . ASP A 1 90 ? 8.144 -27.705 14.177 1.00 78.69 90 ASP A CA 1
ATOM 705 C C . ASP A 1 90 ? 7.203 -28.874 13.855 1.00 78.69 90 ASP A C 1
ATOM 707 O O . ASP A 1 90 ? 6.919 -29.667 14.747 1.00 78.69 90 ASP A O 1
ATOM 711 N N . ASP A 1 91 ? 6.721 -28.999 12.611 1.00 73.44 91 ASP A N 1
ATOM 712 C CA . ASP A 1 91 ? 5.819 -30.103 12.245 1.00 73.44 91 ASP A CA 1
ATOM 713 C C . ASP A 1 91 ? 6.586 -31.418 11.985 1.00 73.44 91 ASP A C 1
ATOM 715 O O . ASP A 1 91 ? 6.063 -32.488 12.286 1.00 73.44 91 ASP A O 1
ATOM 719 N N . ASP A 1 92 ? 7.845 -31.354 11.519 1.00 71.50 92 ASP A N 1
ATOM 720 C CA . ASP A 1 92 ? 8.664 -32.527 11.173 1.00 71.50 92 ASP A CA 1
ATOM 721 C C . ASP A 1 92 ? 10.074 -32.489 11.823 1.00 71.50 92 ASP A C 1
ATOM 723 O O . ASP A 1 92 ? 11.111 -32.494 11.145 1.00 71.50 92 ASP A O 1
ATOM 727 N N . GLU A 1 93 ? 10.158 -32.492 13.159 1.00 69.38 93 GLU A N 1
ATOM 728 C CA . GLU A 1 93 ? 11.441 -32.619 13.890 1.00 69.38 93 GLU A CA 1
ATOM 729 C C . GLU A 1 93 ? 12.244 -33.872 13.456 1.00 69.38 93 GLU A C 1
ATOM 731 O O . GLU A 1 93 ? 13.481 -33.873 13.417 1.00 69.38 93 GLU A O 1
ATOM 736 N N . GLU A 1 94 ? 11.537 -34.931 13.048 1.00 69.69 94 GLU A N 1
ATOM 737 C CA . GLU A 1 94 ? 12.105 -36.169 12.504 1.00 69.69 94 GLU A CA 1
ATOM 738 C C . GLU A 1 94 ? 12.778 -35.964 11.135 1.00 69.69 94 GLU A C 1
ATOM 740 O O . GLU A 1 94 ? 13.850 -36.524 10.876 1.00 69.69 94 GLU A O 1
ATOM 745 N N . PHE A 1 95 ? 12.200 -35.118 10.275 1.00 70.75 95 PHE A N 1
ATOM 746 C CA . PHE A 1 95 ? 12.773 -34.763 8.976 1.00 70.75 95 PHE A CA 1
ATOM 747 C C . PHE A 1 95 ? 14.076 -33.992 9.184 1.00 70.75 95 PHE A C 1
ATOM 749 O O . PHE A 1 95 ? 15.094 -34.349 8.591 1.00 70.75 95 PHE A O 1
ATOM 756 N N . MET A 1 96 ? 14.111 -33.035 10.116 1.00 71.00 96 MET A N 1
ATOM 757 C CA . MET A 1 96 ? 15.317 -32.258 10.442 1.00 71.00 96 MET A CA 1
ATOM 758 C C . MET A 1 96 ? 16.469 -33.111 10.975 1.00 71.00 96 MET A C 1
ATOM 760 O O . MET A 1 96 ? 17.624 -32.888 10.602 1.00 71.00 96 MET A O 1
ATOM 764 N N . GLY A 1 97 ? 16.169 -34.149 11.759 1.00 74.25 97 GLY A N 1
ATOM 765 C CA . GLY A 1 97 ? 17.159 -35.129 12.212 1.00 74.25 97 GLY A CA 1
ATOM 766 C C . GLY A 1 97 ? 17.814 -35.939 11.082 1.00 74.25 97 GLY A C 1
ATOM 767 O O . GLY A 1 97 ? 18.894 -36.501 11.289 1.00 74.25 97 GLY A O 1
ATOM 768 N N . SER A 1 98 ? 17.198 -35.995 9.895 1.00 70.06 98 SER A N 1
ATOM 769 C CA . SER A 1 98 ? 17.757 -36.623 8.688 1.00 70.06 98 SER A CA 1
ATOM 770 C C . SER A 1 98 ? 18.587 -35.665 7.817 1.00 70.06 98 SER A C 1
ATOM 772 O O . SER A 1 98 ? 19.422 -36.136 7.045 1.00 70.06 98 SER A O 1
ATOM 774 N N . PHE A 1 99 ? 18.439 -34.341 7.997 1.00 71.44 99 PHE A N 1
ATOM 775 C CA . PHE A 1 99 ? 19.276 -33.308 7.358 1.00 71.44 99 PHE A CA 1
ATOM 776 C C . PHE A 1 99 ? 20.551 -32.969 8.131 1.00 71.44 99 PHE A C 1
ATOM 778 O O . PHE A 1 99 ? 21.322 -32.119 7.682 1.00 71.44 99 PHE A O 1
ATOM 785 N N . ASP A 1 100 ? 20.810 -33.625 9.266 1.00 76.25 100 ASP A N 1
ATOM 786 C CA . ASP A 1 100 ? 22.075 -33.469 9.976 1.00 76.25 100 ASP A CA 1
ATOM 787 C C . ASP A 1 100 ? 23.231 -33.911 9.054 1.00 76.25 100 ASP A C 1
ATOM 789 O O . ASP A 1 100 ? 23.336 -35.101 8.717 1.00 76.25 100 ASP A O 1
ATOM 793 N N . PRO A 1 101 ? 24.127 -32.990 8.642 1.00 72.12 101 PRO A N 1
ATOM 794 C CA . PRO A 1 101 ? 25.234 -33.309 7.749 1.00 72.12 101 PRO A CA 1
ATOM 795 C C . PRO A 1 101 ? 26.122 -34.419 8.319 1.00 72.12 101 PRO A C 1
ATOM 797 O O . PRO A 1 101 ? 26.711 -35.174 7.548 1.00 72.12 101 PRO A O 1
ATOM 800 N N . LYS A 1 102 ? 26.171 -34.593 9.649 1.00 76.12 102 LYS A N 1
ATOM 801 C CA . LYS A 1 102 ? 26.893 -35.709 10.272 1.00 76.12 102 LYS A CA 1
ATOM 802 C C . LYS A 1 102 ? 26.252 -37.061 9.968 1.00 76.12 102 LYS A C 1
ATOM 804 O O . LYS A 1 102 ? 26.986 -38.013 9.709 1.00 76.12 102 LYS A O 1
ATOM 809 N N . LYS A 1 103 ? 24.919 -37.174 9.952 1.00 73.81 103 LYS A N 1
ATOM 810 C CA . LYS A 1 103 ? 24.220 -38.418 9.571 1.00 73.81 103 LYS A CA 1
ATOM 811 C C . LYS A 1 103 ? 24.282 -38.673 8.068 1.00 73.81 103 LYS A C 1
ATOM 813 O O . LYS A 1 103 ? 24.511 -39.806 7.654 1.00 73.81 103 LYS A O 1
ATOM 818 N N . ILE A 1 104 ? 24.170 -37.625 7.253 1.00 74.94 104 ILE A N 1
ATOM 819 C CA . ILE A 1 104 ? 24.264 -37.742 5.789 1.00 74.94 104 ILE A CA 1
ATOM 820 C C . ILE A 1 104 ? 25.679 -38.157 5.352 1.00 74.94 104 ILE A C 1
ATOM 822 O O . ILE A 1 104 ? 25.826 -38.957 4.432 1.00 74.94 104 ILE A O 1
ATOM 826 N N . MET A 1 105 ? 26.725 -37.662 6.023 1.00 70.50 105 MET A N 1
ATOM 827 C CA . MET A 1 105 ? 28.117 -38.027 5.721 1.00 70.50 105 MET A CA 1
ATOM 828 C C . MET A 1 105 ? 28.553 -39.370 6.322 1.00 70.50 105 MET A C 1
ATOM 830 O O . MET A 1 105 ? 29.497 -39.972 5.815 1.00 70.50 105 MET A O 1
ATOM 834 N N . SER A 1 106 ? 27.899 -39.843 7.388 1.00 72.81 106 SER A N 1
ATOM 835 C CA . SER A 1 106 ? 28.206 -41.142 8.015 1.00 72.81 106 SER A CA 1
ATOM 836 C C . SER A 1 106 ? 27.428 -42.320 7.418 1.00 72.81 106 SER A C 1
ATOM 838 O O . SER A 1 106 ? 27.790 -43.470 7.663 1.00 72.81 106 SER A O 1
ATOM 840 N N . GLY A 1 107 ? 26.397 -42.062 6.607 1.00 67.81 107 GLY A N 1
ATOM 841 C CA . GLY A 1 107 ? 25.685 -43.086 5.845 1.00 67.81 107 GLY A CA 1
ATOM 842 C C . GLY A 1 107 ? 26.428 -43.507 4.565 1.00 67.81 107 GLY A C 1
ATOM 843 O O . GLY A 1 107 ? 27.138 -42.699 3.960 1.00 67.81 107 GLY A O 1
ATOM 844 N N . PRO A 1 108 ? 26.268 -44.760 4.095 1.00 60.72 108 PRO A N 1
ATOM 845 C CA . PRO A 1 108 ? 26.823 -45.189 2.817 1.00 60.72 108 PRO A CA 1
ATOM 846 C C . PRO A 1 108 ? 26.176 -44.380 1.686 1.00 60.72 108 PRO A C 1
ATOM 848 O O . PRO A 1 108 ? 25.022 -44.593 1.317 1.00 60.72 108 PRO A O 1
ATOM 851 N N . THR A 1 109 ? 26.920 -43.429 1.124 1.00 67.88 109 THR A N 1
ATOM 852 C CA . THR A 1 109 ? 26.484 -42.650 -0.042 1.00 67.88 109 THR A CA 1
ATOM 853 C C . THR A 1 109 ? 26.159 -43.590 -1.206 1.00 67.88 109 THR A C 1
ATOM 855 O O . THR A 1 109 ? 26.837 -44.601 -1.390 1.00 67.88 109 THR A O 1
ATOM 858 N N . GLN A 1 110 ? 25.158 -43.285 -2.039 1.00 61.72 110 GLN A N 1
ATOM 859 C CA . GLN A 1 110 ? 24.796 -44.136 -3.192 1.00 61.72 110 GLN A CA 1
ATOM 860 C C . GLN A 1 110 ? 25.994 -44.453 -4.111 1.00 61.72 110 GLN A C 1
ATOM 862 O O . GLN A 1 110 ? 26.048 -45.525 -4.711 1.00 61.72 110 GLN A O 1
ATOM 867 N N . GLY A 1 111 ? 27.005 -43.578 -4.167 1.00 62.81 111 GLY A N 1
ATOM 868 C CA . GLY A 1 111 ? 28.259 -43.826 -4.888 1.00 62.81 111 GLY A CA 1
ATOM 869 C C . GLY A 1 111 ? 29.142 -44.935 -4.291 1.00 62.81 111 GLY A C 1
ATOM 870 O O . GLY A 1 111 ? 29.914 -45.558 -5.017 1.00 62.81 111 GLY A O 1
ATOM 871 N N . SER A 1 112 ? 29.024 -45.223 -2.992 1.00 61.66 112 SER A N 1
ATOM 872 C CA . SER A 1 112 ? 29.731 -46.329 -2.325 1.00 61.66 112 SER A CA 1
ATOM 873 C C . SER A 1 112 ? 29.101 -47.694 -2.619 1.00 61.66 112 SER A C 1
ATOM 875 O O . SER A 1 112 ? 29.820 -48.679 -2.775 1.00 61.66 112 SER A O 1
ATOM 877 N N . GLN A 1 113 ? 27.780 -47.748 -2.818 1.00 59.03 113 GLN A N 1
ATOM 878 C CA . GLN A 1 113 ? 27.097 -48.985 -3.205 1.00 59.03 113 GLN A CA 1
ATOM 879 C C . GLN A 1 113 ? 27.432 -49.393 -4.645 1.00 59.03 113 GLN A C 1
ATOM 881 O O . GLN A 1 113 ? 27.762 -50.550 -4.892 1.00 59.03 113 GLN A O 1
ATOM 886 N N . HIS A 1 114 ? 27.480 -48.441 -5.581 1.00 56.91 114 HIS A N 1
ATOM 887 C CA . HIS A 1 114 ? 27.877 -48.717 -6.969 1.00 56.91 114 HIS A CA 1
ATOM 888 C C . HIS A 1 114 ? 29.334 -49.197 -7.099 1.00 56.91 114 HIS A C 1
ATOM 890 O O . HIS A 1 114 ? 29.647 -49.994 -7.982 1.00 56.91 114 HIS A O 1
ATOM 896 N N . ARG A 1 115 ? 30.226 -48.767 -6.196 1.00 64.94 115 ARG A N 1
ATOM 897 C CA . ARG A 1 115 ? 31.633 -49.198 -6.182 1.00 64.94 115 ARG A CA 1
ATOM 898 C C . ARG A 1 115 ? 31.790 -50.662 -5.756 1.00 64.94 115 ARG A C 1
ATOM 900 O O . ARG A 1 115 ? 32.625 -51.367 -6.315 1.00 64.94 115 ARG A O 1
ATOM 907 N N . ASN A 1 116 ? 30.954 -51.130 -4.830 1.00 62.28 116 ASN A N 1
ATOM 908 C CA . ASN A 1 116 ? 30.966 -52.520 -4.370 1.00 62.28 116 ASN A CA 1
ATOM 909 C C . ASN A 1 116 ? 30.416 -53.492 -5.426 1.00 62.28 116 ASN A C 1
ATOM 911 O O . ASN A 1 116 ? 30.965 -54.578 -5.586 1.00 62.28 116 ASN A O 1
ATOM 915 N N . TYR A 1 117 ? 29.410 -53.089 -6.212 1.00 56.81 117 TYR A N 1
ATOM 916 C CA . TYR A 1 117 ? 28.933 -53.896 -7.345 1.00 56.81 117 TYR A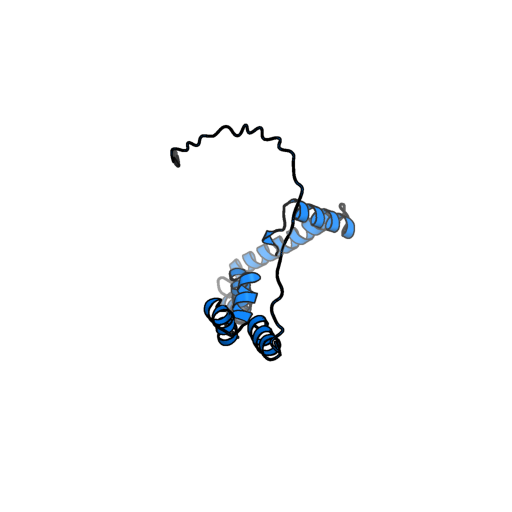 CA 1
ATOM 917 C C . TYR A 1 117 ? 29.922 -53.917 -8.524 1.00 56.81 117 TYR A C 1
ATOM 919 O O . TYR A 1 117 ? 30.056 -54.940 -9.190 1.00 56.81 117 TYR A O 1
ATOM 927 N N . ALA A 1 118 ? 30.668 -52.831 -8.759 1.00 58.88 118 ALA A N 1
ATOM 928 C CA . ALA A 1 118 ? 31.691 -52.775 -9.809 1.00 58.88 118 ALA A CA 1
ATOM 929 C C . ALA A 1 118 ? 32.995 -53.526 -9.455 1.00 58.88 118 ALA A C 1
ATOM 931 O O . ALA A 1 118 ? 33.739 -53.922 -10.350 1.00 58.88 118 ALA A O 1
ATOM 932 N N . GLY A 1 119 ? 33.282 -53.736 -8.165 1.00 55.72 119 GLY A N 1
ATOM 933 C CA . GLY A 1 119 ? 34.474 -54.454 -7.694 1.00 55.72 119 GLY A CA 1
ATOM 934 C C . GLY A 1 119 ? 34.377 -55.983 -7.768 1.00 55.72 119 GLY A C 1
ATOM 935 O O . GLY A 1 119 ? 35.404 -56.654 -7.768 1.00 55.72 119 GLY A O 1
ATOM 936 N N . ALA A 1 120 ? 33.166 -56.539 -7.877 1.00 54.38 120 ALA A N 1
ATOM 937 C CA . ALA A 1 120 ? 32.928 -57.984 -7.846 1.00 54.38 120 ALA A CA 1
ATOM 938 C C . ALA A 1 120 ? 33.259 -58.720 -9.162 1.00 54.38 120 ALA A C 1
ATOM 940 O O . ALA A 1 120 ? 33.148 -59.941 -9.211 1.00 54.38 120 ALA A O 1
ATOM 941 N N . ASN A 1 121 ? 33.662 -58.008 -10.225 1.00 51.75 121 ASN A N 1
ATOM 942 C CA . ASN A 1 121 ? 33.909 -58.607 -11.545 1.00 51.75 121 ASN A CA 1
ATOM 943 C C . ASN A 1 121 ? 35.282 -58.273 -12.156 1.00 51.75 121 ASN A C 1
ATOM 945 O O . ASN A 1 121 ? 35.462 -58.348 -13.372 1.00 51.75 121 ASN A O 1
ATOM 949 N N . ARG A 1 122 ? 36.278 -57.897 -11.343 1.00 51.69 122 ARG A N 1
ATOM 950 C CA . ARG A 1 122 ? 37.654 -57.760 -11.842 1.00 51.69 122 ARG A CA 1
ATOM 951 C C . ARG A 1 122 ? 38.365 -59.113 -11.774 1.00 51.69 122 ARG A C 1
ATOM 953 O O . ARG A 1 122 ? 39.110 -59.387 -10.842 1.00 51.69 122 ARG A O 1
ATOM 960 N N . VAL A 1 123 ? 38.116 -59.936 -12.791 1.00 48.75 123 VAL A N 1
ATOM 961 C CA . VAL A 1 123 ? 38.964 -61.080 -13.150 1.00 48.75 123 VAL A CA 1
ATOM 962 C C . VAL A 1 123 ? 40.360 -60.560 -13.507 1.00 48.75 123 VAL A C 1
ATOM 964 O O . VAL A 1 123 ? 40.506 -59.630 -14.304 1.00 48.75 123 VAL A O 1
ATOM 967 N N . GLU A 1 124 ? 41.368 -61.149 -12.870 1.00 53.28 124 GLU A N 1
ATOM 968 C CA . GLU A 1 124 ? 42.796 -60.943 -13.103 1.00 53.28 124 GLU A CA 1
ATOM 969 C C . GLU A 1 124 ? 43.158 -61.131 -14.586 1.00 53.28 124 GLU A C 1
ATOM 971 O O . GLU A 1 124 ? 42.771 -62.117 -15.217 1.00 53.28 124 GLU A O 1
ATOM 976 N N . ARG A 1 125 ? 43.942 -60.207 -15.153 1.00 43.75 125 ARG A N 1
ATOM 977 C CA . ARG A 1 125 ? 44.670 -60.434 -16.410 1.00 43.75 125 ARG A CA 1
ATOM 978 C C . ARG A 1 125 ? 46.116 -59.954 -16.282 1.00 43.75 125 ARG A C 1
ATOM 980 O O . ARG A 1 125 ? 46.359 -58.987 -15.562 1.00 43.75 125 ARG A O 1
ATOM 987 N N . PRO A 1 126 ? 47.050 -60.663 -16.939 1.00 43.41 126 PRO A N 1
ATOM 988 C CA . PRO A 1 126 ? 48.453 -60.689 -16.571 1.00 43.41 126 PRO A CA 1
ATOM 989 C C . PRO A 1 126 ? 49.247 -59.509 -17.129 1.00 43.41 126 PRO A C 1
ATOM 991 O O . PRO A 1 126 ? 48.877 -58.878 -18.118 1.00 43.41 126 PRO A O 1
ATOM 994 N N . ASP A 1 127 ? 50.354 -59.291 -16.435 1.00 44.22 127 ASP A N 1
ATOM 995 C CA . ASP A 1 127 ? 51.470 -58.392 -16.679 1.00 44.22 127 ASP A CA 1
ATOM 996 C C . ASP A 1 127 ? 52.136 -58.583 -18.056 1.00 44.22 127 ASP A C 1
ATOM 998 O O . ASP A 1 127 ? 52.435 -59.704 -18.473 1.00 44.22 127 ASP A O 1
ATOM 1002 N N . SER A 1 128 ? 52.403 -57.465 -18.733 1.00 40.91 128 SER A N 1
ATOM 1003 C CA . SER A 1 128 ? 53.451 -57.340 -19.749 1.00 40.91 128 SER A CA 1
ATOM 1004 C C . SER A 1 128 ? 53.880 -55.867 -19.838 1.00 40.91 128 SER A C 1
ATOM 1006 O O . SER A 1 128 ? 53.113 -55.034 -20.331 1.00 40.91 128 SER A O 1
ATOM 1008 N N . GLY A 1 129 ? 55.085 -55.561 -19.336 1.00 36.19 129 GLY A N 1
ATOM 1009 C CA . GLY A 1 129 ? 55.806 -54.285 -19.499 1.00 36.19 129 GLY A CA 1
ATOM 1010 C C . GLY A 1 129 ? 56.063 -53.924 -20.973 1.00 36.19 129 GLY A C 1
ATOM 1011 O O . GLY A 1 129 ? 55.814 -54.725 -21.866 1.00 36.19 129 GLY A O 1
ATOM 1012 N N . GLU A 1 130 ? 56.522 -52.736 -21.359 1.00 43.22 130 GLU A N 1
ATOM 1013 C CA . GLU A 1 130 ? 57.307 -51.686 -20.699 1.00 43.22 130 GLU A CA 1
ATOM 1014 C C . GLU A 1 130 ? 57.148 -50.349 -21.487 1.00 43.22 130 GLU A C 1
ATOM 1016 O O . GLU A 1 130 ? 56.519 -50.337 -22.550 1.00 43.22 130 GLU A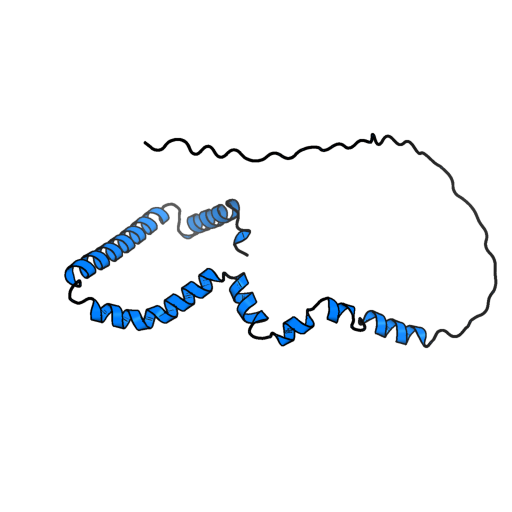 O 1
ATOM 1021 N N . PRO A 1 131 ? 57.696 -49.213 -20.997 1.00 54.41 131 PRO A N 1
ATOM 1022 C CA . PRO A 1 131 ? 57.428 -47.854 -21.481 1.00 54.41 131 PRO A CA 1
ATOM 1023 C C . PRO A 1 131 ? 58.503 -47.266 -22.425 1.00 54.41 131 PRO A C 1
ATOM 1025 O O . PRO A 1 131 ? 59.684 -47.587 -22.336 1.00 54.41 131 PRO A O 1
ATOM 1028 N N . SER A 1 132 ? 58.119 -46.310 -23.281 1.00 40.81 132 SER A N 1
ATOM 1029 C CA . SER A 1 132 ? 59.013 -45.296 -23.890 1.00 40.81 132 SER A CA 1
ATOM 1030 C C . SER A 1 132 ? 58.215 -44.333 -24.779 1.00 40.81 132 SER A C 1
ATOM 1032 O O . SER A 1 132 ? 57.310 -44.798 -25.458 1.00 40.81 132 SER A O 1
ATOM 1034 N N . VAL A 1 133 ? 58.493 -43.044 -25.000 1.00 43.78 133 VAL A N 1
ATOM 1035 C CA . VAL A 1 133 ? 59.257 -41.924 -24.405 1.00 43.78 133 VAL A CA 1
ATOM 1036 C C . VAL A 1 133 ? 59.139 -40.789 -25.454 1.00 43.78 133 VAL A C 1
ATOM 1038 O O . VAL A 1 133 ? 58.997 -41.074 -26.642 1.00 43.78 133 VAL A O 1
ATOM 1041 N N . ALA A 1 134 ? 59.290 -39.529 -25.012 1.00 39.59 134 ALA A N 1
ATOM 1042 C CA . ALA A 1 134 ? 59.631 -38.312 -25.786 1.00 39.59 134 ALA A CA 1
ATOM 1043 C C . ALA A 1 134 ? 58.488 -37.610 -26.567 1.00 39.59 134 ALA A C 1
ATOM 1045 O O . ALA A 1 134 ? 57.805 -38.229 -27.365 1.00 39.59 134 ALA A O 1
ATOM 1046 N N . LYS A 1 135 ? 58.248 -36.288 -26.459 1.00 41.75 135 LYS A N 1
ATOM 1047 C CA . LYS A 1 135 ? 59.143 -35.142 -26.172 1.00 41.75 135 LYS A CA 1
ATOM 1048 C C . LYS A 1 135 ? 58.354 -33.899 -25.684 1.00 41.75 135 LYS A C 1
ATOM 1050 O O . LYS A 1 135 ? 57.440 -33.451 -26.367 1.00 41.75 135 LYS A O 1
ATOM 1055 N N . GLN A 1 136 ? 58.791 -33.297 -24.573 1.00 44.75 136 GLN A N 1
ATOM 1056 C CA . GLN A 1 136 ? 58.885 -31.827 -24.378 1.00 44.75 136 GLN A CA 1
ATOM 1057 C C . GLN A 1 136 ? 60.174 -31.336 -25.096 1.00 44.75 136 GLN A C 1
ATOM 1059 O O . GLN A 1 136 ? 60.984 -32.220 -25.401 1.00 44.75 136 GLN A O 1
ATOM 1064 N N . PRO A 1 137 ? 60.446 -30.031 -25.385 1.00 47.53 137 PRO A N 1
ATOM 1065 C CA . PRO A 1 137 ? 60.266 -28.882 -24.468 1.00 47.53 137 PRO A CA 1
ATOM 1066 C C . PRO A 1 137 ? 59.964 -27.494 -25.111 1.00 47.53 137 PRO A C 1
ATOM 1068 O O . PRO A 1 137 ? 60.273 -27.257 -26.276 1.00 47.53 137 PRO A O 1
ATOM 1071 N N . LYS A 1 138 ? 59.480 -26.524 -24.316 1.00 35.97 138 LYS A N 1
ATOM 1072 C CA . LYS A 1 138 ? 60.178 -25.229 -24.134 1.00 35.97 138 LYS A CA 1
ATOM 1073 C C . LYS A 1 138 ? 59.549 -24.365 -23.037 1.00 35.97 138 LYS A C 1
ATOM 1075 O O . LYS A 1 138 ? 58.362 -24.058 -23.077 1.00 35.97 138 LYS A O 1
ATOM 1080 N N . GLU A 1 139 ? 60.404 -23.977 -22.100 1.00 38.69 139 GLU A N 1
ATOM 1081 C CA . GLU A 1 139 ? 60.225 -22.944 -21.083 1.00 38.69 139 GLU A CA 1
ATOM 1082 C C . GLU A 1 139 ? 59.932 -21.570 -21.700 1.00 38.69 139 GLU A C 1
ATOM 1084 O O . GLU A 1 139 ? 60.476 -21.220 -22.749 1.00 38.69 139 GLU A O 1
ATOM 1089 N N . THR A 1 140 ? 59.166 -20.747 -20.988 1.00 34.41 140 THR A N 1
ATOM 1090 C CA . THR A 1 140 ? 59.578 -19.373 -20.661 1.00 34.41 140 THR A CA 1
ATOM 1091 C C . THR A 1 140 ? 58.902 -18.995 -19.349 1.00 34.41 140 THR A C 1
ATOM 1093 O O . THR A 1 140 ? 57.715 -18.685 -19.290 1.00 34.41 140 THR A O 1
ATOM 1096 N N . GLU A 1 141 ? 59.694 -19.081 -18.293 1.00 41.56 141 GLU A N 1
ATOM 1097 C CA . GLU A 1 141 ? 59.502 -18.410 -17.021 1.00 41.56 141 GLU A CA 1
ATOM 1098 C C . GLU A 1 141 ? 59.907 -16.939 -17.192 1.00 41.56 141 GLU A C 1
ATOM 1100 O O . GLU A 1 141 ? 60.983 -16.645 -17.712 1.00 41.56 141 GLU A O 1
ATOM 1105 N N . THR A 1 142 ? 59.063 -16.002 -16.770 1.00 37.16 142 THR A N 1
ATOM 1106 C CA . THR A 1 142 ? 59.533 -14.772 -16.118 1.00 37.16 142 THR A CA 1
ATOM 1107 C C . THR A 1 142 ? 58.447 -14.313 -15.156 1.00 37.16 142 THR A C 1
ATOM 1109 O O . THR A 1 142 ? 57.417 -13.762 -15.544 1.00 37.16 142 THR A O 1
ATOM 1112 N N . GLU A 1 143 ? 58.698 -14.599 -13.885 1.00 42.81 143 GLU A N 1
ATOM 1113 C CA . GLU A 1 143 ? 58.047 -14.005 -12.731 1.00 42.81 143 GLU A CA 1
ATOM 1114 C C . GLU A 1 143 ? 58.230 -12.479 -12.703 1.00 42.81 143 GLU A C 1
ATOM 1116 O O . GLU A 1 143 ? 59.307 -11.952 -12.976 1.00 42.81 143 GLU A O 1
ATOM 1121 N N . SER A 1 144 ? 57.204 -11.762 -12.246 1.00 39.41 144 SER A N 1
ATOM 1122 C CA . SER A 1 144 ? 57.409 -10.619 -11.352 1.00 39.41 144 SER A CA 1
ATOM 1123 C C . SER A 1 144 ? 56.146 -10.415 -10.520 1.00 39.41 144 SER A C 1
ATOM 1125 O O . SER A 1 144 ? 55.309 -9.557 -10.795 1.00 39.41 144 SER A O 1
ATOM 1127 N N . ILE A 1 145 ? 55.991 -11.265 -9.507 1.00 41.91 145 ILE A N 1
ATOM 1128 C CA . ILE A 1 145 ? 55.111 -11.003 -8.371 1.00 41.91 145 ILE A CA 1
ATOM 1129 C C . ILE A 1 145 ? 55.976 -10.257 -7.357 1.00 41.91 145 ILE A C 1
ATOM 1131 O O . ILE A 1 145 ? 56.939 -10.812 -6.833 1.00 41.91 145 ILE A O 1
ATOM 1135 N N . LYS A 1 146 ? 55.672 -8.978 -7.115 1.00 38.81 146 LYS A N 1
ATOM 1136 C CA . LYS A 1 146 ? 56.187 -8.281 -5.937 1.00 38.81 146 LYS A CA 1
ATOM 1137 C C . LYS A 1 146 ? 55.292 -8.611 -4.752 1.00 38.81 146 LYS A C 1
ATOM 1139 O O . LYS A 1 146 ? 54.094 -8.343 -4.769 1.00 38.81 146 LYS A O 1
ATOM 1144 N N . ASP A 1 147 ? 55.947 -9.231 -3.789 1.00 34.03 147 ASP A N 1
ATOM 1145 C CA . ASP A 1 147 ? 55.521 -9.602 -2.451 1.00 34.03 147 ASP A CA 1
ATOM 1146 C C . ASP A 1 147 ? 55.295 -8.375 -1.540 1.00 34.03 147 ASP A C 1
ATOM 1148 O O . ASP A 1 147 ? 55.715 -7.257 -1.860 1.00 34.03 147 ASP A O 1
ATOM 1152 N N . THR A 1 148 ? 54.708 -8.665 -0.376 1.00 37.66 148 THR A N 1
ATOM 1153 C CA . THR A 1 148 ? 54.764 -7.916 0.891 1.00 37.66 148 THR A CA 1
ATOM 1154 C C . THR A 1 148 ? 53.525 -7.094 1.263 1.00 37.66 148 THR A C 1
ATOM 1156 O O . THR A 1 148 ? 53.449 -5.878 1.103 1.00 37.66 148 THR A O 1
ATOM 1159 N N . THR A 1 149 ? 52.528 -7.820 1.781 1.00 47.06 149 THR A N 1
ATOM 1160 C CA . THR A 1 149 ? 52.106 -7.803 3.199 1.00 47.06 149 THR A CA 1
ATOM 1161 C C . THR A 1 149 ? 52.522 -6.582 4.028 1.00 47.06 149 THR A C 1
ATOM 1163 O O . THR A 1 149 ? 53.702 -6.404 4.280 1.00 47.06 149 THR A O 1
ATOM 1166 N N . ASP A 1 150 ? 51.558 -5.824 4.555 1.00 36.47 150 ASP A N 1
ATOM 1167 C CA . ASP A 1 150 ? 51.464 -5.607 6.008 1.00 36.47 150 ASP A CA 1
ATOM 1168 C C . ASP A 1 150 ? 50.214 -4.801 6.385 1.00 36.47 150 ASP A C 1
ATOM 1170 O O . ASP A 1 150 ? 49.993 -3.666 5.968 1.00 36.47 150 ASP A O 1
ATOM 1174 N N . ASN A 1 151 ? 49.390 -5.437 7.210 1.00 48.25 151 ASN A N 1
ATOM 1175 C CA . ASN A 1 151 ? 48.334 -4.826 8.000 1.00 48.25 151 ASN A CA 1
ATOM 1176 C C . ASN A 1 151 ? 48.967 -4.391 9.330 1.00 48.25 151 ASN A C 1
ATOM 1178 O O . ASN A 1 151 ? 49.699 -5.187 9.922 1.00 48.25 151 ASN A O 1
ATOM 1182 N N . PRO A 1 152 ? 48.663 -3.195 9.855 1.00 47.69 152 PRO A N 1
ATOM 1183 C CA . PRO A 1 152 ? 48.164 -3.211 11.232 1.00 47.69 152 PRO A CA 1
ATOM 1184 C C . PRO A 1 152 ? 47.085 -2.157 11.553 1.00 47.69 152 PRO A C 1
ATOM 1186 O O . PRO A 1 152 ? 47.074 -1.061 11.005 1.00 47.69 152 PRO A O 1
ATOM 1189 N N . ALA A 1 153 ? 46.285 -2.502 12.576 1.00 39.06 153 ALA A N 1
ATOM 1190 C CA . ALA A 1 153 ? 45.420 -1.658 13.424 1.00 39.06 153 ALA A CA 1
ATOM 1191 C C . ALA A 1 153 ? 44.103 -1.159 12.783 1.00 39.06 153 ALA A C 1
ATOM 1193 O O . ALA A 1 153 ? 44.100 -0.395 11.831 1.00 39.06 153 ALA A O 1
ATOM 1194 N N . VAL A 1 154 ? 42.910 -1.638 13.168 1.00 51.50 154 VAL A N 1
ATOM 1195 C CA . VAL A 1 154 ? 42.196 -1.467 14.459 1.00 51.50 154 VAL A CA 1
ATOM 1196 C C . VAL A 1 154 ? 42.087 0.001 14.891 1.00 51.50 154 VAL A C 1
ATOM 1198 O O . VAL A 1 154 ? 42.951 0.473 15.615 1.00 51.50 154 VAL A O 1
ATOM 1201 N N . GLU A 1 155 ? 40.985 0.677 14.527 1.00 44.25 155 GLU A N 1
ATOM 1202 C CA . GLU A 1 155 ? 40.312 1.671 15.389 1.00 44.25 155 GLU A CA 1
ATOM 1203 C C . GLU A 1 155 ? 38.892 2.048 14.886 1.00 44.25 155 GLU A C 1
ATOM 1205 O O . GLU A 1 155 ? 38.697 2.666 13.845 1.00 44.25 155 GLU A O 1
ATOM 1210 N N . LEU A 1 156 ? 37.886 1.687 15.682 1.00 52.34 156 LEU A N 1
ATOM 1211 C CA . LEU A 1 156 ? 36.607 2.383 15.908 1.00 52.34 156 LEU A CA 1
ATOM 1212 C C . LEU A 1 156 ? 36.469 2.439 17.448 1.00 52.34 156 LEU A C 1
ATOM 1214 O O . LEU A 1 156 ? 37.041 1.551 18.089 1.00 52.34 156 LEU A O 1
ATOM 1218 N N . PRO A 1 157 ? 35.683 3.330 18.096 1.00 52.94 157 PRO A N 1
ATOM 1219 C CA . PRO A 1 157 ? 34.826 4.415 17.591 1.00 52.94 157 PRO A CA 1
ATOM 1220 C C . PRO A 1 157 ? 34.982 5.745 18.383 1.00 52.94 157 PRO A C 1
ATOM 1222 O O . PRO A 1 157 ? 35.503 5.761 19.496 1.00 52.94 157 PRO A O 1
ATOM 1225 N N . LYS A 1 158 ? 34.407 6.861 17.906 1.00 50.19 158 LYS A N 1
ATOM 1226 C CA . LYS A 1 158 ? 34.006 7.972 18.798 1.00 50.19 158 LYS A CA 1
ATOM 1227 C C . LYS A 1 158 ? 32.621 8.497 18.436 1.00 50.19 158 LYS A C 1
ATOM 1229 O O . LYS A 1 158 ? 32.460 9.351 17.571 1.00 50.19 158 LYS A O 1
ATOM 1234 N N . ASN A 1 159 ? 31.631 7.973 19.155 1.00 53.34 159 ASN A N 1
ATOM 1235 C CA . ASN A 1 159 ? 30.348 8.628 19.362 1.00 53.34 159 ASN A CA 1
ATOM 1236 C C . ASN A 1 159 ? 30.598 9.941 20.114 1.00 53.34 159 ASN A C 1
ATOM 1238 O O . ASN A 1 159 ? 31.174 9.917 21.201 1.00 53.34 159 ASN A O 1
ATOM 1242 N N . LYS A 1 160 ? 30.131 11.061 19.564 1.00 51.72 160 LYS A N 1
ATOM 1243 C CA . LYS A 1 160 ? 29.978 12.321 20.292 1.00 51.72 160 LYS A CA 1
ATOM 1244 C C . LYS A 1 160 ? 28.479 12.585 20.408 1.00 51.72 160 LYS A C 1
ATOM 1246 O O . LYS A 1 160 ? 27.853 13.118 19.500 1.00 51.72 160 LYS A O 1
ATOM 1251 N N . PHE A 1 161 ? 27.907 12.072 21.494 1.00 56.59 161 PHE A N 1
ATOM 1252 C CA . PHE A 1 161 ? 26.770 12.707 22.144 1.00 56.59 161 PHE A CA 1
ATOM 1253 C C . PHE A 1 161 ? 27.311 14.001 22.754 1.00 56.59 161 PHE A C 1
ATOM 1255 O O . PHE A 1 161 ? 28.145 13.891 23.636 1.00 56.59 161 PHE A O 1
ATOM 1262 N N . ASP A 1 162 ? 26.888 15.149 22.234 1.00 51.88 162 ASP A N 1
ATOM 1263 C CA . ASP A 1 162 ? 26.926 16.514 22.795 1.00 51.88 162 ASP A CA 1
ATOM 1264 C C . ASP A 1 162 ? 26.000 17.290 21.822 1.00 51.88 162 ASP A C 1
ATOM 1266 O O . ASP A 1 162 ? 26.209 17.215 20.615 1.00 51.88 162 ASP A O 1
ATOM 1270 N N . ASP A 1 163 ? 24.895 17.942 22.153 1.00 55.72 163 ASP A N 1
ATOM 1271 C CA . ASP A 1 163 ? 24.493 18.599 23.380 1.00 55.72 163 ASP A CA 1
ATOM 1272 C C . ASP A 1 163 ? 22.967 18.533 23.504 1.00 55.72 163 ASP A C 1
ATOM 1274 O O . ASP A 1 163 ? 22.211 18.833 22.577 1.00 55.72 163 ASP A O 1
ATOM 1278 N N . VAL A 1 164 ? 22.542 18.144 24.698 1.00 52.06 164 VAL A N 1
ATOM 1279 C CA . VAL A 1 164 ? 21.289 18.569 25.306 1.00 52.06 164 VAL A CA 1
ATOM 1280 C C . VAL A 1 164 ? 21.477 20.031 25.703 1.00 52.06 164 VAL A C 1
ATOM 1282 O O . VAL A 1 164 ? 22.380 20.306 26.485 1.00 52.06 164 VAL A O 1
ATOM 1285 N N . ILE A 1 165 ? 20.632 20.923 25.181 1.00 52.16 165 ILE A N 1
ATOM 1286 C CA . ILE A 1 165 ? 19.893 22.005 25.868 1.00 52.16 165 ILE A CA 1
ATOM 1287 C C . ILE A 1 165 ? 18.852 22.535 24.877 1.00 52.16 165 ILE A C 1
ATOM 1289 O O . ILE A 1 165 ? 19.230 22.872 23.733 1.00 52.16 165 ILE A O 1
#

Foldseek 3Di:
DCVPCDPVNVVVVVVVVCVVCPVVRVVVVVVVVVVVVVVVVVVVVVCCVVCVVPCPVVVVVCVVVVVVVVVVVVDVVCDPVNVVCCVPCVVCVVVVVCVPVVNVVPDCDPVNVVVVVVVPPPDDDDDDDDDDDDDDDDDDDDDDDDDDDDDDDDDDDDDDPDDDD

InterPro domains:
  IPR003369 Sec-independent protein translocase protein TatA/B/E [PF02416] (4-50)
  IPR018448 Sec-independent protein translocase protein TatB [MF_00237] (2-154)
  IPR018448 Sec-independent protein translocase protein TatB [TIGR01410] (5-64)